Protein AF-A0A3B8MTZ5-F1 (afdb_monomer_lite)

Secondary structure (DSSP, 8-state):
-PPPPB--EEEEEEEEESHHHHTT-----TT--EEEEEEE-EETTEE-BB-SSTTTT-BHHHHHHHTHHHHH-TT---SS-S--EEEE--SSPPPP-----HHHHHHHTTTPPP-------S---TT-----S--

Sequence (135 aa):
MKPLKFKPIFMERIWGGTALRDKFGFDIHEGKKIGELWTISDNRTAVSVIEGGEFDGQKLSDITYKFSEDIYGKGVNYQRFPLLIKIIDAQDKLSVQVHPDDEYAFKYENGDSGKTEMWYIIDAKPGAKLVCGLK

Foldseek 3Di:
DDDWFWDKDFDADPQAQCCCCVPVVDPDDPPTGTFKIWRADQDPVDFTATPDDPRHRHTPQVCCVVVVCVVVNPPDDDNTDPDIDIDGGRNDDDDDDDWDAQVCCCVPVVHDHTDDDDDDDPDDDPPDDDDDDDD

Radius of gyration: 17.11 Å; chains: 1; bounding box: 43×38×47 Å

pLDDT: mean 94.93, std 3.7, range [79.75, 98.44]

Structure (mmCIF, N/CA/C/O backbone):
data_AF-A0A3B8MTZ5-F1
#
_entry.id   AF-A0A3B8MTZ5-F1
#
loop_
_atom_site.group_PDB
_atom_site.id
_atom_site.type_symbol
_atom_site.label_atom_id
_atom_site.label_alt_id
_atom_site.label_comp_id
_atom_site.label_asym_id
_atom_site.label_entity_id
_atom_site.label_seq_id
_atom_site.pdbx_PDB_ins_code
_atom_site.Cartn_x
_atom_site.Cartn_y
_atom_site.Cartn_z
_atom_site.occupancy
_atom_site.B_iso_or_equiv
_atom_site.auth_seq_id
_atom_site.auth_comp_id
_atom_site.auth_asym_id
_atom_s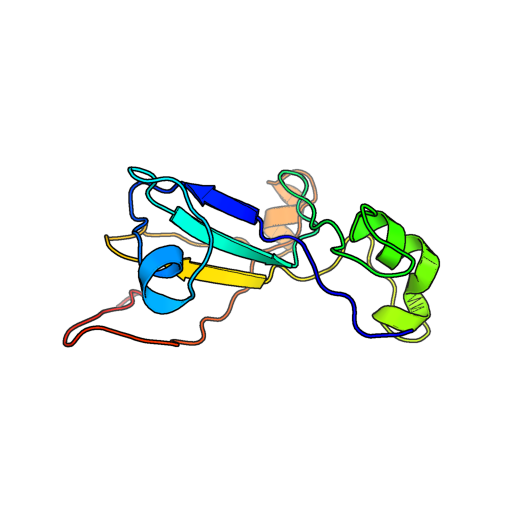ite.auth_atom_id
_atom_site.pdbx_PDB_model_num
ATOM 1 N N . MET A 1 1 ? 9.963 -15.558 -16.566 1.00 81.12 1 MET A N 1
ATOM 2 C CA . MET A 1 1 ? 10.302 -15.204 -15.167 1.00 81.12 1 MET A CA 1
ATOM 3 C C . MET A 1 1 ? 9.505 -16.085 -14.196 1.00 81.12 1 MET A C 1
ATOM 5 O O . MET A 1 1 ? 8.409 -16.497 -14.557 1.00 81.12 1 MET A O 1
ATOM 9 N N . LYS A 1 2 ? 10.041 -16.429 -13.013 1.00 88.38 2 LYS A N 1
ATOM 10 C CA . LYS A 1 2 ? 9.281 -17.114 -11.938 1.00 88.38 2 LYS A CA 1
ATOM 11 C C . LYS A 1 2 ? 8.495 -16.086 -11.098 1.00 88.38 2 LYS A C 1
ATOM 13 O O . LYS A 1 2 ? 8.873 -14.917 -11.127 1.00 88.38 2 LYS A O 1
ATOM 18 N N . PRO A 1 3 ? 7.455 -16.484 -10.338 1.00 93.31 3 PRO A N 1
ATOM 19 C CA . PRO A 1 3 ? 6.779 -15.574 -9.414 1.00 93.31 3 PRO A CA 1
ATOM 20 C C . PRO A 1 3 ? 7.758 -14.930 -8.425 1.00 93.31 3 PRO A C 1
ATOM 22 O O . PRO A 1 3 ? 8.604 -15.619 -7.854 1.00 93.31 3 PRO A O 1
ATOM 25 N N . LEU A 1 4 ? 7.627 -13.618 -8.229 1.00 95.31 4 LEU A N 1
ATOM 26 C CA . LEU A 1 4 ? 8.431 -12.843 -7.286 1.00 95.31 4 LEU A CA 1
ATOM 27 C C . LEU A 1 4 ? 7.644 -12.638 -5.992 1.00 95.31 4 LEU A C 1
ATOM 29 O O . LEU A 1 4 ? 6.486 -12.222 -6.022 1.00 95.31 4 LEU A O 1
ATOM 33 N N . LYS A 1 5 ? 8.283 -12.920 -4.858 1.00 96.69 5 LYS A N 1
ATOM 34 C CA . LYS A 1 5 ? 7.760 -12.611 -3.526 1.00 96.69 5 LYS A CA 1
ATOM 35 C C . LYS A 1 5 ? 8.478 -11.373 -2.997 1.00 96.69 5 LYS A C 1
ATOM 37 O O . LYS A 1 5 ? 9.646 -11.169 -3.313 1.00 96.69 5 LYS A O 1
ATOM 42 N N . PHE A 1 6 ? 7.799 -10.561 -2.196 1.00 97.56 6 PHE A N 1
ATOM 43 C CA . PHE A 1 6 ? 8.359 -9.332 -1.637 1.00 97.56 6 PHE A CA 1
ATOM 44 C C . PHE A 1 6 ? 8.323 -9.360 -0.114 1.00 97.56 6 PHE A C 1
ATOM 46 O O . PHE A 1 6 ? 7.394 -9.909 0.485 1.00 97.56 6 PHE A O 1
ATOM 53 N N . LYS A 1 7 ? 9.329 -8.734 0.499 1.00 97.19 7 LYS A N 1
ATOM 54 C CA . LYS A 1 7 ? 9.374 -8.504 1.943 1.00 97.19 7 LYS A CA 1
ATOM 55 C C . LYS A 1 7 ? 8.232 -7.556 2.335 1.00 97.19 7 LYS A C 1
ATOM 57 O O . LYS A 1 7 ? 8.022 -6.556 1.641 1.00 97.19 7 LYS A O 1
ATOM 62 N N . PRO A 1 8 ? 7.500 -7.835 3.427 1.00 95.25 8 PRO A N 1
ATOM 63 C CA . PRO A 1 8 ? 6.422 -6.968 3.881 1.00 95.25 8 PRO A CA 1
ATOM 64 C C . PRO A 1 8 ? 6.970 -5.621 4.364 1.00 95.25 8 PRO A C 1
ATOM 66 O O . PRO A 1 8 ? 7.974 -5.568 5.073 1.00 95.25 8 PRO A O 1
ATOM 69 N N . ILE A 1 9 ? 6.286 -4.528 4.019 1.00 97.25 9 ILE A N 1
ATOM 70 C CA . ILE A 1 9 ? 6.588 -3.190 4.539 1.00 97.25 9 ILE A CA 1
ATOM 71 C C . ILE A 1 9 ? 5.456 -2.780 5.482 1.00 97.25 9 ILE A C 1
ATOM 73 O O . ILE A 1 9 ? 4.347 -2.472 5.042 1.00 97.25 9 ILE A O 1
ATOM 77 N N . PHE A 1 10 ? 5.729 -2.781 6.785 1.00 96.94 10 PHE A N 1
ATOM 78 C CA . PHE A 1 10 ? 4.756 -2.405 7.811 1.00 96.94 10 PHE A CA 1
ATOM 79 C C . PHE A 1 10 ? 4.818 -0.909 8.115 1.00 96.94 10 PHE A C 1
ATOM 81 O O . PHE A 1 10 ? 5.883 -0.372 8.417 1.00 96.94 10 PHE A O 1
ATOM 88 N N . MET A 1 11 ? 3.662 -0.248 8.092 1.00 96.56 11 MET A N 1
ATOM 89 C CA . MET A 1 11 ? 3.529 1.179 8.368 1.00 96.56 11 MET A CA 1
ATOM 90 C C . MET A 1 11 ? 2.674 1.400 9.615 1.00 96.56 11 MET A C 1
ATOM 92 O O . MET A 1 11 ? 1.479 1.078 9.650 1.00 96.56 11 MET A O 1
ATOM 96 N N . GLU A 1 12 ? 3.285 1.997 10.636 1.00 96.56 12 GLU A N 1
ATOM 97 C CA . GLU A 1 12 ? 2.581 2.404 11.850 1.00 96.56 12 GLU A CA 1
ATOM 98 C C . GLU A 1 12 ? 1.601 3.547 11.564 1.00 96.56 12 GLU A C 1
ATOM 100 O O . GLU A 1 12 ? 1.884 4.475 10.792 1.00 96.56 12 GLU A O 1
ATOM 105 N N . ARG A 1 13 ? 0.418 3.463 12.178 1.00 96.38 13 ARG A N 1
ATOM 106 C CA . ARG A 1 13 ? -0.654 4.458 12.062 1.00 96.38 13 ARG A CA 1
ATOM 107 C C . ARG A 1 13 ? -1.385 4.584 13.387 1.00 96.38 13 ARG A C 1
ATOM 109 O O . ARG A 1 13 ? -1.618 3.589 14.064 1.00 96.38 13 ARG A O 1
ATOM 116 N N . ILE A 1 14 ? -1.824 5.799 13.712 1.00 96.12 14 ILE A N 1
ATOM 117 C CA . ILE A 1 14 ? -2.591 6.069 14.940 1.00 96.12 14 ILE A CA 1
ATOM 118 C C . ILE A 1 14 ? -3.889 5.248 15.018 1.00 96.12 14 ILE A C 1
ATOM 120 O O . ILE A 1 14 ? -4.282 4.824 16.101 1.00 96.12 14 ILE A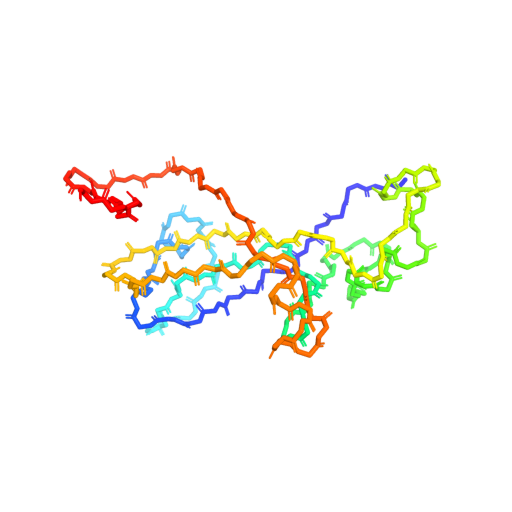 O 1
ATOM 124 N N . TRP A 1 15 ? -4.506 4.985 13.861 1.00 96.81 15 TRP A N 1
ATOM 125 C CA . TRP A 1 15 ? -5.730 4.197 13.692 1.00 96.81 15 TRP A CA 1
ATOM 126 C C . TRP A 1 15 ? -5.470 2.701 13.450 1.00 96.81 15 TRP A C 1
ATOM 128 O O . TRP A 1 15 ? -6.414 1.934 13.260 1.00 96.81 15 TRP A O 1
ATOM 138 N N . GLY A 1 16 ? -4.197 2.295 13.414 1.00 96.81 16 GLY A N 1
ATOM 139 C CA . GLY A 1 16 ? -3.782 0.922 13.166 1.00 96.81 16 GLY A CA 1
ATOM 140 C C . GLY A 1 16 ? -4.039 -0.009 14.346 1.00 96.81 16 GLY A C 1
ATOM 141 O O . GLY A 1 16 ? -4.365 0.419 15.459 1.00 96.81 16 GLY A O 1
ATOM 142 N N . GLY A 1 17 ? -3.845 -1.300 14.102 1.00 95.69 17 GLY A N 1
ATOM 143 C CA . GLY A 1 17 ? -4.133 -2.354 15.061 1.00 95.69 17 GLY A CA 1
ATOM 144 C C . GLY A 1 17 ? -3.107 -3.474 15.058 1.00 95.69 17 GLY A C 1
ATOM 145 O O . GLY A 1 17 ? -1.933 -3.285 14.733 1.00 95.69 17 GLY A O 1
ATOM 146 N N . THR A 1 18 ? -3.581 -4.644 15.478 1.00 96.12 18 THR A N 1
ATOM 147 C CA . THR A 1 18 ? -2.805 -5.880 15.586 1.00 96.12 18 THR A CA 1
ATOM 148 C C . THR A 1 18 ? -3.343 -6.985 14.680 1.00 96.12 18 THR A C 1
ATOM 150 O O . THR A 1 18 ? -2.821 -8.095 14.721 1.00 96.12 18 THR A O 1
ATOM 153 N N . ALA A 1 19 ? -4.345 -6.730 13.828 1.00 95.38 19 ALA A N 1
ATOM 154 C CA . ALA A 1 19 ? -4.986 -7.787 13.043 1.00 95.38 19 ALA A CA 1
ATOM 155 C C . ALA A 1 19 ? -4.015 -8.450 12.054 1.00 95.38 19 ALA A C 1
ATOM 157 O O . ALA A 1 19 ? -4.113 -9.651 11.811 1.00 95.38 19 ALA A O 1
ATOM 158 N N . LEU A 1 20 ? -3.042 -7.700 11.526 1.00 95.75 20 LEU A N 1
ATOM 159 C CA . LEU A 1 20 ? -1.970 -8.249 10.686 1.00 95.75 20 LEU A CA 1
ATOM 160 C C . LEU A 1 20 ? -1.125 -9.296 11.436 1.00 95.75 20 LEU A C 1
ATOM 162 O O . LEU A 1 20 ? -0.769 -10.323 10.867 1.00 95.75 20 LEU A O 1
ATOM 166 N N . ARG A 1 21 ? -0.863 -9.085 12.728 1.00 95.38 21 ARG A N 1
ATOM 167 C CA . ARG A 1 21 ? -0.199 -10.075 13.583 1.00 95.38 21 ARG A CA 1
ATOM 168 C C . ARG A 1 21 ? -1.156 -11.218 13.926 1.00 95.38 21 ARG A C 1
ATOM 170 O O . ARG A 1 21 ? -0.865 -12.374 13.650 1.00 95.38 21 ARG A O 1
ATOM 177 N N . ASP A 1 22 ? -2.320 -10.886 14.479 1.00 94.38 22 ASP A N 1
ATOM 178 C CA . ASP A 1 22 ? -3.216 -11.849 15.129 1.00 94.38 22 ASP A CA 1
ATOM 179 C C . ASP A 1 22 ? -3.959 -12.761 14.137 1.00 94.38 22 ASP A C 1
ATOM 181 O O . ASP A 1 22 ? -4.249 -13.910 14.460 1.00 94.38 22 ASP A O 1
ATOM 185 N N . LYS A 1 23 ? -4.287 -12.264 12.935 1.00 92.88 23 LYS A N 1
ATOM 186 C CA . LYS A 1 23 ? -5.051 -13.013 11.916 1.00 92.88 23 LYS A CA 1
ATOM 187 C C . LYS A 1 23 ? -4.196 -13.525 10.764 1.00 92.88 23 LYS A C 1
ATOM 189 O O . LYS A 1 23 ? -4.495 -14.582 10.221 1.00 92.88 23 LYS A O 1
ATOM 194 N N . PHE A 1 24 ? -3.170 -12.772 10.370 1.00 92.88 24 PHE A N 1
ATOM 195 C CA . PHE A 1 24 ? -2.306 -13.131 9.239 1.00 92.88 24 PHE A CA 1
ATOM 196 C C . PHE A 1 24 ? -0.957 -13.719 9.674 1.00 92.88 24 PHE A C 1
ATOM 198 O O . PHE A 1 24 ? -0.207 -14.189 8.823 1.00 92.88 24 PHE A O 1
ATOM 205 N N . GLY A 1 25 ? -0.654 -13.735 10.978 1.00 94.00 25 GLY A N 1
ATOM 206 C CA . GLY A 1 25 ? 0.542 -14.381 11.520 1.00 94.00 25 GLY A CA 1
ATOM 207 C C . GLY A 1 25 ? 1.848 -13.660 11.191 1.00 94.00 25 GLY A C 1
ATOM 208 O O . GLY A 1 25 ? 2.907 -14.282 11.235 1.00 94.00 25 GLY A O 1
ATOM 209 N N . PHE A 1 26 ? 1.796 -12.374 10.829 1.00 94.56 26 PHE A N 1
ATOM 210 C CA . PHE A 1 26 ? 3.011 -11.600 10.586 1.00 94.56 26 PHE A CA 1
ATOM 211 C C . PHE A 1 26 ? 3.786 -11.366 11.885 1.00 94.56 26 PHE A C 1
ATOM 213 O O . PHE A 1 26 ? 3.201 -11.013 12.911 1.00 94.56 26 PHE A O 1
ATOM 220 N N . ASP A 1 27 ? 5.111 -11.498 11.810 1.00 92.50 27 ASP A N 1
ATOM 221 C CA . ASP A 1 27 ? 6.012 -11.171 12.912 1.00 92.50 27 ASP A CA 1
ATOM 222 C C . ASP A 1 27 ? 6.117 -9.646 13.069 1.00 92.50 27 ASP A C 1
ATOM 224 O O . ASP A 1 27 ? 6.816 -8.954 12.325 1.00 92.50 27 ASP A O 1
ATOM 228 N N . ILE A 1 28 ? 5.329 -9.112 14.000 1.00 92.06 28 ILE A N 1
ATOM 229 C CA . ILE A 1 28 ? 5.244 -7.690 14.327 1.00 92.06 28 ILE A CA 1
ATOM 230 C C . ILE A 1 28 ? 5.425 -7.571 15.839 1.00 92.06 28 ILE A C 1
ATOM 232 O O . ILE A 1 28 ? 4.630 -8.120 16.606 1.00 92.06 28 ILE A O 1
ATOM 236 N N . HIS A 1 29 ? 6.451 -6.826 16.263 1.00 85.25 29 HIS A N 1
ATOM 237 C CA . HIS A 1 29 ? 6.766 -6.623 17.679 1.00 85.25 29 HIS A CA 1
ATOM 238 C C . HIS A 1 29 ? 5.565 -6.116 18.492 1.00 85.25 29 HIS A C 1
ATOM 240 O O . HIS A 1 29 ? 4.787 -5.273 18.031 1.00 85.25 29 HIS A O 1
ATOM 246 N N . GLU A 1 30 ? 5.450 -6.598 19.732 1.00 79.75 30 GLU A N 1
ATOM 247 C CA . GLU A 1 30 ? 4.402 -6.171 20.657 1.00 79.75 30 GLU A CA 1
ATOM 248 C C . GLU A 1 30 ? 4.412 -4.652 20.889 1.00 79.75 30 GLU A C 1
A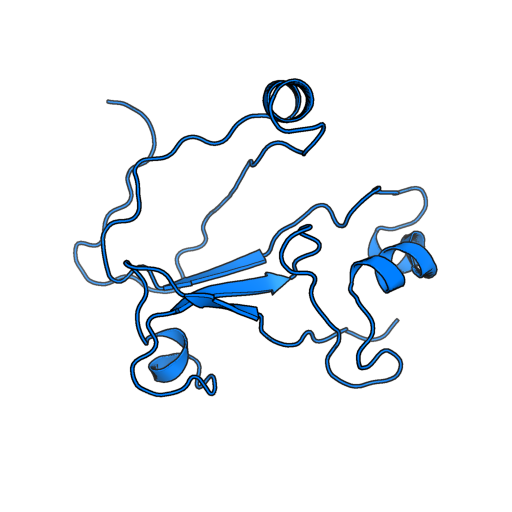TOM 250 O O . GLU A 1 30 ? 5.454 -3.997 20.882 1.00 79.75 30 GLU A O 1
ATOM 255 N N . GLY A 1 31 ? 3.220 -4.082 21.073 1.00 80.94 31 GLY A N 1
ATOM 256 C CA . GLY A 1 31 ? 3.024 -2.646 21.284 1.00 80.94 31 GLY A CA 1
ATOM 257 C C . GLY A 1 31 ? 2.934 -1.803 20.007 1.00 80.94 31 GLY A C 1
ATOM 258 O O . GLY A 1 31 ? 2.467 -0.666 20.080 1.00 80.94 31 GLY A O 1
ATOM 259 N N . LYS A 1 32 ? 3.297 -2.337 18.832 1.00 89.44 32 LYS A N 1
ATOM 260 C CA . LYS A 1 32 ? 3.153 -1.618 17.557 1.00 89.44 32 LYS A CA 1
ATOM 261 C C . LYS A 1 32 ? 1.725 -1.679 17.020 1.00 89.44 32 LYS A C 1
ATOM 263 O O . LYS A 1 32 ? 1.112 -2.743 16.973 1.00 89.44 32 LYS A O 1
ATOM 268 N N . LYS A 1 33 ? 1.224 -0.531 16.557 1.00 93.56 33 LYS A N 1
ATOM 269 C CA . LYS A 1 33 ? -0.055 -0.413 15.842 1.00 93.56 33 LYS A CA 1
ATOM 270 C C . LYS A 1 33 ? 0.207 -0.240 14.355 1.00 93.56 33 LYS A C 1
ATOM 272 O O . LYS A 1 33 ? 0.539 0.857 13.902 1.00 93.56 33 LYS A O 1
ATOM 277 N N . ILE A 1 34 ? 0.058 -1.318 13.594 1.00 97.56 34 ILE A N 1
ATOM 278 C CA . ILE A 1 34 ? 0.244 -1.282 12.143 1.00 97.56 34 ILE A CA 1
ATOM 279 C C . ILE A 1 34 ? -1.105 -1.001 11.495 1.00 97.56 34 ILE A C 1
ATOM 281 O O . ILE A 1 34 ? -2.061 -1.739 11.708 1.00 97.56 34 ILE A O 1
ATOM 285 N N . GLY A 1 35 ? -1.189 0.083 10.726 1.00 97.56 35 GLY A N 1
ATOM 286 C CA . GLY A 1 35 ? -2.398 0.403 9.963 1.00 97.56 35 GLY A CA 1
ATOM 287 C C . GLY A 1 35 ? -2.314 -0.044 8.513 1.00 97.56 35 GLY A C 1
ATOM 288 O O . GLY A 1 35 ? -3.329 -0.387 7.917 1.00 97.56 35 GLY A O 1
ATOM 289 N N . GLU A 1 36 ? -1.114 -0.069 7.934 1.00 98.06 36 GLU A N 1
ATOM 290 C CA . GLU A 1 36 ? -0.926 -0.476 6.543 1.00 98.06 36 GLU A CA 1
ATOM 291 C C . GLU A 1 36 ? 0.214 -1.488 6.440 1.00 98.06 36 GLU A C 1
ATOM 293 O O . GLU A 1 36 ? 1.300 -1.280 6.979 1.00 98.06 36 GLU A O 1
ATOM 298 N N . LEU A 1 37 ? -0.019 -2.555 5.688 1.00 97.81 37 LEU A N 1
ATOM 299 C CA . LEU A 1 37 ? 1.017 -3.415 5.138 1.00 97.81 37 LEU A CA 1
ATOM 300 C C . LEU A 1 37 ? 1.094 -3.134 3.640 1.00 97.81 37 LEU A C 1
ATOM 302 O O . LEU A 1 37 ? 0.150 -3.428 2.907 1.00 97.81 37 LEU A O 1
ATOM 306 N N . TRP A 1 38 ? 2.199 -2.560 3.175 1.00 98.06 38 TRP A N 1
ATOM 307 C CA . TRP A 1 38 ? 2.440 -2.376 1.747 1.00 98.06 38 TRP A CA 1
ATOM 308 C C . TRP A 1 38 ? 3.047 -3.666 1.207 1.00 98.06 38 TRP A C 1
ATOM 310 O O . TRP A 1 38 ? 4.157 -4.054 1.568 1.00 98.06 38 TRP A O 1
ATOM 320 N N . THR A 1 39 ? 2.266 -4.354 0.380 1.00 96.19 39 THR A N 1
ATOM 321 C CA . THR A 1 39 ? 2.628 -5.655 -0.198 1.00 96.19 39 THR A CA 1
ATOM 322 C C . THR A 1 39 ? 3.395 -5.492 -1.505 1.00 96.19 39 THR A C 1
ATOM 324 O O . THR A 1 39 ? 4.330 -6.245 -1.752 1.00 96.19 39 THR A O 1
ATOM 327 N N . ILE A 1 40 ? 3.050 -4.470 -2.297 1.00 97.38 40 ILE A N 1
ATOM 328 C CA . ILE A 1 40 ? 3.751 -4.061 -3.518 1.00 97.38 40 ILE A CA 1
ATOM 329 C C . ILE A 1 40 ? 3.811 -2.538 -3.531 1.00 97.38 40 ILE A C 1
ATOM 331 O O . ILE A 1 40 ? 2.772 -1.883 -3.452 1.00 97.38 40 ILE A O 1
ATOM 335 N N . SER A 1 41 ? 5.012 -1.979 -3.626 1.00 97.50 41 SER A N 1
ATOM 336 C CA . SER A 1 41 ? 5.244 -0.542 -3.664 1.00 97.50 41 SER A CA 1
ATOM 337 C C . SER A 1 41 ? 6.495 -0.214 -4.467 1.00 97.50 41 SER A C 1
ATOM 339 O O . SER A 1 41 ? 7.551 -0.799 -4.251 1.00 97.50 41 SER A O 1
ATOM 341 N N . ASP A 1 42 ? 6.392 0.782 -5.335 1.00 96.19 42 ASP A N 1
ATOM 342 C CA . ASP A 1 42 ? 7.539 1.505 -5.896 1.00 96.19 42 ASP A CA 1
ATOM 343 C C . ASP A 1 42 ? 7.470 2.994 -5.519 1.00 96.19 42 ASP A C 1
ATOM 345 O O . ASP A 1 42 ? 7.880 3.897 -6.243 1.00 96.19 42 ASP A O 1
ATOM 349 N N . ASN A 1 43 ? 6.853 3.284 -4.370 1.00 92.62 43 ASN A N 1
ATOM 350 C CA . ASN A 1 43 ? 6.725 4.640 -3.865 1.00 92.62 43 ASN A CA 1
ATOM 351 C C . ASN A 1 43 ? 8.081 5.166 -3.366 1.00 92.62 43 ASN A C 1
ATOM 353 O O . ASN A 1 43 ? 8.838 4.448 -2.715 1.00 92.62 43 ASN A O 1
ATOM 357 N N . ARG A 1 44 ? 8.339 6.464 -3.582 1.00 87.88 44 ARG A N 1
ATOM 358 C CA . ARG A 1 44 ? 9.592 7.150 -3.208 1.00 87.88 44 ARG A CA 1
ATOM 359 C C . ARG A 1 44 ? 9.984 6.965 -1.736 1.00 87.88 44 ARG A C 1
ATOM 361 O O . ARG A 1 44 ? 11.166 7.000 -1.415 1.00 87.88 44 ARG A O 1
ATOM 368 N N . THR A 1 45 ? 9.004 6.800 -0.847 1.00 91.31 45 THR A N 1
ATOM 369 C CA . THR A 1 45 ? 9.237 6.658 0.599 1.00 91.31 45 THR A CA 1
ATOM 370 C C . THR A 1 45 ? 9.523 5.225 1.036 1.00 91.31 45 THR A C 1
ATOM 372 O O . THR A 1 45 ? 10.187 5.024 2.051 1.00 91.31 45 THR A O 1
ATOM 375 N N . ALA A 1 46 ? 9.045 4.230 0.286 1.00 95.31 46 ALA A N 1
ATOM 376 C CA . ALA A 1 46 ? 9.241 2.823 0.602 1.00 95.31 46 ALA A CA 1
ATOM 377 C C . ALA A 1 46 ? 9.054 1.964 -0.655 1.00 95.31 46 ALA A C 1
ATOM 379 O O . ALA A 1 46 ? 7.933 1.793 -1.139 1.00 95.31 46 ALA A O 1
ATOM 380 N N . VAL A 1 47 ? 10.153 1.407 -1.161 1.00 97.56 47 VAL A N 1
ATOM 381 C CA . VAL A 1 47 ? 10.167 0.517 -2.329 1.00 97.56 47 VAL A CA 1
ATOM 382 C C . VAL A 1 47 ? 10.225 -0.935 -1.859 1.00 97.56 47 VAL A C 1
ATOM 384 O O . VAL A 1 47 ? 11.030 -1.279 -0.993 1.00 97.56 47 VAL A O 1
ATOM 387 N N . SER A 1 48 ? 9.384 -1.790 -2.438 1.00 98.31 48 SER A N 1
ATOM 388 C CA . SER A 1 48 ? 9.356 -3.228 -2.185 1.00 98.31 48 SER A CA 1
ATOM 389 C C . SER A 1 48 ? 10.672 -3.881 -2.586 1.00 98.31 48 SER A C 1
ATOM 391 O O . SER A 1 48 ? 11.227 -3.617 -3.654 1.00 98.31 48 SER A O 1
ATOM 393 N N . VAL A 1 49 ? 11.142 -4.775 -1.722 1.00 98.44 49 VAL A N 1
ATOM 394 C CA . VAL A 1 49 ? 12.362 -5.560 -1.911 1.00 98.44 49 VAL A CA 1
ATOM 395 C C . VAL A 1 49 ? 11.973 -7.019 -2.079 1.00 98.44 49 VAL A C 1
ATOM 397 O O . VAL A 1 49 ? 11.142 -7.525 -1.324 1.00 98.44 49 VAL A O 1
ATOM 400 N N . ILE A 1 50 ? 12.557 -7.688 -3.066 1.00 98.06 50 ILE A N 1
ATOM 401 C CA . ILE A 1 50 ? 12.295 -9.101 -3.338 1.00 98.06 50 ILE A CA 1
ATOM 402 C C . ILE A 1 50 ? 12.812 -9.964 -2.183 1.00 98.06 50 ILE A C 1
ATOM 404 O O . ILE A 1 50 ? 13.863 -9.692 -1.598 1.00 98.06 50 ILE A O 1
ATOM 408 N N . GLU A 1 51 ? 12.037 -10.993 -1.849 1.00 97.44 51 GLU A N 1
ATOM 409 C CA . GLU A 1 51 ? 12.341 -12.001 -0.842 1.00 97.44 51 GLU A CA 1
ATOM 410 C C . GLU A 1 51 ? 12.614 -13.354 -1.512 1.00 97.44 51 GLU A C 1
ATOM 412 O O . GLU A 1 51 ? 11.700 -14.036 -1.982 1.00 97.44 51 GLU A O 1
ATOM 417 N N . GLY A 1 52 ? 13.883 -13.753 -1.510 1.00 96.81 52 GLY A N 1
ATOM 418 C CA . GLY A 1 52 ? 14.366 -15.037 -1.999 1.00 96.81 52 GLY A CA 1
ATOM 419 C C . GLY A 1 52 ? 14.531 -15.131 -3.519 1.00 96.81 52 GLY A C 1
ATOM 420 O O . GLY A 1 52 ? 14.223 -14.221 -4.289 1.00 96.81 52 GLY A O 1
ATOM 421 N N . GLY A 1 53 ? 15.030 -16.288 -3.957 1.00 95.50 53 GLY A N 1
ATOM 422 C CA . GLY A 1 53 ? 15.273 -16.579 -5.369 1.00 95.50 53 GLY A CA 1
ATOM 423 C C . GLY A 1 53 ? 16.478 -15.837 -5.957 1.00 95.50 53 GLY A C 1
ATOM 424 O O . GLY A 1 53 ? 17.360 -15.377 -5.242 1.00 95.50 53 GLY A O 1
ATOM 425 N N . GLU A 1 54 ? 16.522 -15.755 -7.288 1.00 95.44 54 GLU A N 1
ATOM 426 C CA . GLU A 1 54 ? 17.640 -15.168 -8.050 1.00 95.44 54 GLU A CA 1
ATOM 427 C C . GLU A 1 54 ? 17.802 -13.657 -7.822 1.00 95.44 54 GLU A C 1
ATOM 429 O O . GLU A 1 54 ? 18.908 -13.127 -7.894 1.00 95.44 54 GLU A O 1
ATOM 434 N N . PHE A 1 55 ? 16.699 -12.966 -7.529 1.00 96.62 55 PHE A N 1
ATOM 435 C CA . PHE A 1 55 ? 16.664 -11.514 -7.365 1.00 96.62 55 PHE A CA 1
ATOM 436 C C . PHE A 1 55 ? 16.539 -11.081 -5.899 1.00 96.62 55 PHE A C 1
ATOM 438 O O . PHE A 1 55 ? 16.138 -9.947 -5.639 1.00 96.62 55 PHE A O 1
ATOM 445 N N . ASP A 1 56 ? 16.857 -11.962 -4.943 1.00 97.88 56 ASP A N 1
ATOM 446 C CA . ASP A 1 56 ? 16.752 -11.654 -3.513 1.00 97.88 56 ASP A CA 1
ATOM 447 C C . ASP A 1 56 ? 17.479 -10.348 -3.159 1.00 97.88 56 ASP A C 1
ATOM 449 O O . ASP A 1 56 ? 18.595 -10.083 -3.610 1.00 97.88 56 ASP A O 1
ATOM 453 N N . GLY A 1 57 ? 16.817 -9.502 -2.369 1.00 98.12 57 GLY A N 1
ATOM 454 C CA . GLY A 1 57 ? 17.356 -8.210 -1.948 1.00 98.12 57 GLY A CA 1
ATOM 455 C C . GLY A 1 57 ? 17.301 -7.092 -2.998 1.00 98.12 57 GLY A C 1
ATOM 456 O O . GLY A 1 57 ? 17.567 -5.943 -2.644 1.00 98.12 57 GLY A O 1
ATOM 457 N N . GLN A 1 58 ? 16.920 -7.370 -4.249 1.00 98.00 58 GLN A N 1
ATOM 458 C CA . GLN A 1 58 ? 16.759 -6.332 -5.275 1.00 98.00 58 GLN A CA 1
ATOM 459 C C . GLN A 1 58 ? 15.436 -5.576 -5.113 1.00 98.00 58 GLN A C 1
ATOM 461 O O . GLN A 1 58 ? 14.444 -6.113 -4.609 1.00 98.00 58 GLN A O 1
ATOM 466 N N . LYS A 1 59 ? 15.416 -4.310 -5.544 1.00 98.00 59 LYS A N 1
ATOM 467 C CA . LYS A 1 59 ? 14.223 -3.458 -5.489 1.00 98.00 59 LYS A CA 1
ATOM 468 C C . LYS A 1 59 ? 13.296 -3.723 -6.672 1.00 98.00 59 LYS A C 1
ATOM 470 O O . LYS A 1 59 ? 13.749 -4.013 -7.779 1.00 98.00 59 LYS A O 1
ATOM 475 N N . LEU A 1 60 ? 11.994 -3.530 -6.453 1.00 97.44 60 LEU A N 1
ATOM 476 C CA . LEU A 1 60 ? 10.984 -3.584 -7.513 1.00 97.44 60 LEU A CA 1
ATOM 477 C C . LEU A 1 60 ? 11.298 -2.611 -8.663 1.00 97.44 60 LEU A C 1
ATOM 479 O O . LEU A 1 60 ? 11.153 -2.993 -9.823 1.00 97.44 60 LEU A O 1
ATOM 483 N N . SER A 1 61 ? 11.784 -1.403 -8.357 1.00 96.19 61 SER A N 1
ATOM 484 C CA . SER A 1 61 ? 12.214 -0.406 -9.351 1.00 96.19 61 SER A CA 1
ATOM 485 C C . SER A 1 61 ? 13.255 -0.959 -10.327 1.00 96.19 61 SER A C 1
ATOM 487 O O . SER A 1 61 ? 13.154 -0.785 -11.538 1.00 96.19 61 SER A O 1
ATOM 489 N N . ASP A 1 62 ? 14.251 -1.671 -9.803 1.00 95.94 62 ASP A N 1
ATOM 490 C CA . ASP A 1 62 ? 15.407 -2.117 -10.584 1.00 95.94 62 ASP A CA 1
ATOM 491 C C . ASP A 1 62 ? 15.005 -3.271 -11.507 1.00 95.94 62 ASP A C 1
ATOM 493 O O . ASP A 1 62 ? 15.403 -3.342 -12.671 1.00 95.94 62 ASP A O 1
ATOM 497 N N . ILE A 1 63 ? 14.156 -4.158 -10.988 1.00 95.69 63 ILE A N 1
ATOM 498 C CA . ILE A 1 63 ? 13.647 -5.321 -11.710 1.00 95.69 63 ILE A CA 1
ATOM 499 C C . ILE A 1 63 ? 12.652 -4.913 -12.789 1.00 95.69 63 ILE A C 1
ATOM 501 O O . ILE A 1 63 ? 12.740 -5.404 -13.911 1.00 95.69 63 ILE A O 1
ATOM 505 N N . THR A 1 64 ? 11.754 -3.978 -12.491 1.00 94.69 64 THR A N 1
ATOM 506 C CA . THR A 1 64 ? 10.807 -3.456 -13.485 1.00 94.69 64 THR A CA 1
ATOM 507 C C . THR A 1 64 ? 11.495 -2.648 -14.577 1.00 94.69 64 THR A C 1
ATOM 509 O O . THR A 1 64 ? 11.079 -2.720 -15.727 1.00 94.69 64 THR A O 1
ATOM 512 N N . TYR A 1 65 ? 12.591 -1.955 -14.264 1.00 93.50 65 TYR A N 1
ATOM 513 C CA . TYR A 1 65 ? 13.423 -1.308 -15.274 1.00 93.50 65 TYR A CA 1
ATOM 514 C C . TYR A 1 65 ? 14.145 -2.329 -16.168 1.00 93.50 65 TYR A C 1
ATOM 516 O O . TYR A 1 65 ? 14.077 -2.247 -17.394 1.00 93.50 65 TYR A O 1
ATOM 524 N N . LYS A 1 66 ? 14.820 -3.321 -15.571 1.00 93.94 66 LYS A N 1
ATOM 525 C CA . LYS A 1 66 ? 15.633 -4.306 -16.306 1.00 93.94 66 LYS A CA 1
ATOM 526 C C . LYS A 1 66 ? 14.799 -5.303 -17.116 1.00 93.94 66 LYS A C 1
ATOM 528 O O . LYS A 1 66 ? 15.243 -5.741 -18.174 1.00 93.94 66 LYS A O 1
ATOM 533 N N . PHE A 1 67 ? 13.618 -5.663 -16.623 1.00 93.81 67 PHE A N 1
ATOM 534 C CA . PHE A 1 67 ? 12.748 -6.695 -17.194 1.00 93.81 67 PHE A CA 1
ATOM 535 C C . PHE A 1 67 ? 11.355 -6.147 -17.543 1.00 93.81 67 PHE A C 1
ATOM 537 O O . PHE A 1 67 ? 10.347 -6.833 -17.383 1.00 93.81 67 PHE A O 1
ATOM 544 N N . SER A 1 68 ? 11.300 -4.897 -18.011 1.00 92.50 68 SER A N 1
ATOM 545 C CA . SER A 1 68 ? 10.062 -4.155 -18.289 1.00 92.50 68 SER A CA 1
ATOM 546 C C . SER A 1 68 ? 9.070 -4.935 -19.160 1.00 92.50 68 SER A C 1
ATOM 548 O O . SER A 1 68 ? 7.925 -5.122 -18.759 1.00 92.50 68 SER A O 1
ATOM 550 N N . GLU A 1 69 ? 9.508 -5.493 -20.295 1.00 93.44 69 GLU A N 1
ATOM 551 C CA . GLU A 1 69 ? 8.609 -6.238 -21.192 1.00 93.44 69 GLU A CA 1
ATOM 552 C C . GLU A 1 69 ? 8.083 -7.547 -20.584 1.00 93.44 69 GLU A C 1
ATOM 554 O O . GLU A 1 69 ? 6.941 -7.919 -20.846 1.00 93.44 69 GLU A O 1
ATOM 559 N N . ASP A 1 70 ? 8.878 -8.231 -19.754 1.00 92.50 70 ASP A N 1
ATOM 560 C CA . ASP A 1 70 ? 8.458 -9.471 -19.086 1.00 92.50 70 ASP A CA 1
ATOM 561 C C . ASP A 1 70 ? 7.405 -9.211 -17.999 1.00 92.50 70 ASP A C 1
ATOM 563 O O . ASP A 1 70 ? 6.615 -10.100 -17.675 1.00 92.50 70 ASP A O 1
ATOM 567 N N . ILE A 1 71 ? 7.416 -8.012 -17.408 1.00 93.06 71 ILE A N 1
ATOM 568 C CA . ILE A 1 71 ? 6.552 -7.640 -16.282 1.00 93.06 71 ILE A CA 1
ATOM 569 C C . ILE A 1 71 ? 5.306 -6.893 -16.761 1.00 93.06 71 ILE A C 1
ATOM 571 O O . ILE A 1 71 ? 4.200 -7.197 -16.319 1.00 93.06 71 ILE A O 1
ATOM 575 N N . TYR A 1 72 ? 5.475 -5.920 -17.654 1.00 93.31 72 TYR A N 1
ATOM 576 C CA . TYR A 1 72 ? 4.395 -5.059 -18.137 1.00 93.31 72 TYR A CA 1
ATOM 577 C C . TYR A 1 72 ? 3.805 -5.512 -19.474 1.00 93.31 72 TYR A C 1
ATOM 579 O O . TYR A 1 72 ? 2.702 -5.099 -19.827 1.00 93.31 72 TYR A O 1
ATOM 587 N N . GLY A 1 73 ? 4.513 -6.368 -20.209 1.00 93.69 73 GLY A N 1
ATOM 588 C CA . GLY A 1 73 ? 4.183 -6.730 -21.580 1.00 93.69 73 GLY A CA 1
ATOM 589 C C . GLY A 1 73 ? 4.920 -5.869 -22.607 1.00 93.69 73 GLY A C 1
ATOM 590 O O . GLY A 1 73 ? 5.377 -4.756 -22.343 1.00 93.69 73 GLY A O 1
ATOM 591 N N . LYS A 1 74 ? 5.043 -6.407 -23.822 1.00 94.75 74 LYS A N 1
ATOM 592 C CA . LYS A 1 74 ? 5.780 -5.774 -24.920 1.00 94.75 74 LYS A CA 1
ATOM 593 C C . LYS A 1 74 ? 5.215 -4.392 -25.261 1.00 94.75 74 LYS A C 1
ATOM 595 O O . LYS A 1 74 ? 4.019 -4.251 -25.505 1.00 94.75 74 LYS A O 1
ATOM 600 N N . GLY A 1 75 ? 6.095 -3.394 -25.347 1.00 89.94 75 GLY A N 1
ATOM 601 C CA . GLY A 1 75 ? 5.732 -2.017 -25.702 1.00 89.94 75 GLY A CA 1
ATOM 602 C C . GLY A 1 75 ? 5.047 -1.218 -24.588 1.00 89.94 75 GLY A C 1
ATOM 603 O O . GLY A 1 75 ? 4.711 -0.057 -24.809 1.00 89.94 75 GLY A O 1
ATOM 604 N N . VAL A 1 76 ? 4.864 -1.802 -23.400 1.00 92.50 76 VAL A N 1
ATOM 605 C CA . VAL A 1 76 ? 4.378 -1.090 -22.216 1.00 92.50 76 VAL A CA 1
ATOM 606 C C . VAL A 1 76 ? 5.581 -0.619 -21.416 1.00 92.50 76 VAL A C 1
ATOM 608 O O . VAL A 1 76 ? 6.478 -1.400 -21.111 1.00 92.50 76 VAL A O 1
ATOM 611 N N . ASN A 1 77 ? 5.614 0.667 -21.080 1.00 84.81 77 ASN A N 1
ATOM 612 C CA . ASN A 1 77 ? 6.690 1.226 -20.281 1.00 84.81 77 ASN A CA 1
ATOM 613 C C . ASN A 1 77 ? 6.136 2.244 -19.289 1.00 84.81 77 ASN A C 1
ATOM 615 O O . ASN A 1 77 ? 5.412 3.164 -19.670 1.00 84.81 77 ASN A O 1
ATOM 619 N N . TYR A 1 78 ? 6.511 2.085 -18.026 1.00 90.25 78 TYR A N 1
ATOM 620 C CA . TYR A 1 78 ? 6.189 3.019 -16.961 1.00 90.25 78 TYR A CA 1
ATOM 621 C C . TYR A 1 78 ? 7.484 3.536 -16.341 1.00 90.25 78 TYR A C 1
ATOM 623 O O . TYR A 1 78 ? 8.410 2.767 -16.098 1.00 90.25 78 TYR A O 1
ATOM 631 N N . GLN A 1 79 ? 7.541 4.836 -16.041 1.00 86.00 79 GLN A N 1
ATOM 632 C CA . GLN A 1 79 ? 8.704 5.421 -15.357 1.00 86.00 79 GLN A CA 1
ATOM 633 C C . GLN A 1 79 ? 8.874 4.903 -13.919 1.00 86.00 79 GLN A C 1
ATOM 635 O O . GLN A 1 79 ? 9.976 4.921 -13.379 1.00 86.00 79 GLN A O 1
ATOM 640 N N . ARG A 1 80 ? 7.776 4.462 -13.303 1.00 91.00 80 ARG A N 1
ATOM 641 C CA . ARG A 1 80 ? 7.682 3.859 -11.971 1.00 91.00 80 ARG A CA 1
ATOM 642 C C . ARG A 1 80 ? 6.610 2.781 -12.028 1.00 91.00 80 ARG A C 1
ATOM 644 O O . ARG A 1 80 ? 5.659 2.938 -12.793 1.00 91.00 80 ARG A O 1
ATOM 651 N N . PHE A 1 81 ? 6.715 1.733 -11.216 1.00 95.31 81 PHE A N 1
ATOM 652 C CA . PHE A 1 81 ? 5.634 0.753 -11.128 1.00 95.31 81 PHE A CA 1
ATOM 653 C C . PHE A 1 81 ? 4.289 1.450 -10.815 1.00 95.31 81 PHE A C 1
ATOM 655 O O . PHE A 1 81 ? 4.213 2.229 -9.860 1.00 95.31 81 PHE A O 1
ATOM 662 N N . PRO A 1 82 ? 3.229 1.209 -11.611 1.00 94.44 82 PRO A N 1
ATOM 663 C CA . PRO A 1 82 ? 2.051 2.081 -11.635 1.00 94.44 82 PRO A CA 1
ATOM 664 C C . PRO A 1 82 ? 1.073 1.862 -10.473 1.00 94.44 82 PRO A C 1
ATOM 666 O O . PRO A 1 82 ? 0.109 2.610 -10.342 1.00 94.44 82 PRO A O 1
ATOM 669 N N . LEU A 1 83 ? 1.275 0.834 -9.642 1.00 96.06 83 LEU A N 1
ATOM 670 C CA . LEU A 1 83 ? 0.332 0.450 -8.590 1.00 96.06 83 LEU A CA 1
ATOM 671 C C . LEU A 1 83 ? 0.984 0.405 -7.207 1.00 96.06 83 LEU A C 1
ATOM 673 O O . LEU A 1 83 ? 2.156 0.077 -7.039 1.00 96.06 83 LEU A O 1
ATOM 677 N N . LEU A 1 84 ? 0.168 0.666 -6.191 1.00 97.44 84 LEU A N 1
ATOM 678 C CA . LEU A 1 84 ? 0.502 0.478 -4.785 1.00 97.44 84 LEU A CA 1
ATOM 679 C C . LEU A 1 84 ? -0.545 -0.446 -4.169 1.00 97.44 84 LEU A C 1
ATOM 681 O O . LEU A 1 84 ? -1.722 -0.097 -4.116 1.00 97.44 84 LEU A O 1
ATOM 685 N N . ILE A 1 85 ? -0.118 -1.616 -3.698 1.00 98.06 85 ILE A N 1
ATOM 686 C CA . ILE A 1 85 ? -1.023 -2.636 -3.159 1.00 98.06 85 ILE A CA 1
ATOM 687 C C . ILE A 1 85 ? -0.817 -2.749 -1.655 1.00 98.06 85 ILE A C 1
ATOM 689 O O . ILE A 1 85 ? 0.292 -3.021 -1.178 1.00 98.06 85 ILE A O 1
ATOM 693 N N . LYS A 1 86 ? -1.902 -2.570 -0.899 1.00 98.00 86 LYS A N 1
ATOM 694 C CA . LYS A 1 86 ? -1.882 -2.542 0.564 1.00 98.00 86 LYS A CA 1
ATOM 695 C C . LYS A 1 86 ? -2.919 -3.476 1.170 1.00 98.00 86 LYS A C 1
ATOM 697 O O . LYS A 1 86 ? -4.007 -3.632 0.625 1.00 98.00 86 LYS A O 1
ATOM 702 N N . ILE A 1 87 ? -2.605 -3.992 2.353 1.00 97.81 87 ILE A N 1
ATOM 703 C CA . ILE A 1 87 ? -3.593 -4.490 3.314 1.00 97.81 87 ILE A CA 1
ATOM 704 C C . ILE A 1 87 ? -3.733 -3.430 4.405 1.00 97.81 87 ILE A C 1
ATOM 706 O O . ILE A 1 87 ? -2.729 -2.906 4.890 1.00 97.81 87 ILE A O 1
ATOM 710 N N . ILE A 1 88 ? -4.970 -3.096 4.766 1.00 97.94 88 ILE A N 1
ATOM 711 C CA . ILE A 1 88 ? -5.276 -2.037 5.730 1.00 97.94 88 ILE A CA 1
ATOM 712 C C . ILE A 1 88 ? -5.960 -2.643 6.954 1.00 97.94 88 ILE A C 1
ATOM 714 O O . ILE A 1 88 ? -6.981 -3.316 6.826 1.00 97.94 88 ILE A O 1
ATOM 718 N N . ASP A 1 89 ? -5.409 -2.368 8.135 1.00 97.25 89 ASP A N 1
ATOM 719 C CA . ASP A 1 89 ? -6.005 -2.697 9.430 1.00 97.25 89 ASP A CA 1
ATOM 720 C C . ASP A 1 89 ? -6.616 -1.436 10.063 1.00 97.25 89 ASP A C 1
ATOM 722 O O . ASP A 1 89 ? -5.962 -0.697 10.800 1.00 97.25 89 ASP A O 1
ATOM 726 N N . ALA A 1 90 ? -7.876 -1.160 9.722 1.00 96.69 90 ALA A N 1
ATOM 727 C CA . ALA A 1 90 ? -8.609 0.018 10.181 1.00 96.69 90 ALA A CA 1
ATOM 728 C C . ALA A 1 90 ? -9.304 -0.243 11.534 1.00 96.69 90 ALA A C 1
ATOM 730 O O . ALA A 1 90 ? -10.489 -0.584 11.572 1.00 96.69 90 ALA A O 1
ATOM 731 N N . GLN A 1 91 ? -8.577 -0.101 12.652 1.00 95.69 91 GLN A N 1
ATOM 732 C CA . GLN A 1 91 ? -9.138 -0.282 14.005 1.00 95.69 91 GLN A CA 1
ATOM 733 C C . GLN A 1 91 ? -9.749 0.989 14.610 1.00 95.69 91 GLN A C 1
ATOM 735 O O . GLN A 1 91 ? -10.516 0.888 15.567 1.00 95.69 91 GLN A O 1
ATOM 740 N N . ASP A 1 92 ? -9.455 2.161 14.051 1.00 95.81 92 ASP A N 1
ATOM 741 C CA . ASP A 1 92 ? -10.101 3.430 14.397 1.00 95.81 92 ASP A CA 1
ATOM 742 C C . ASP A 1 92 ? -10.450 4.221 13.123 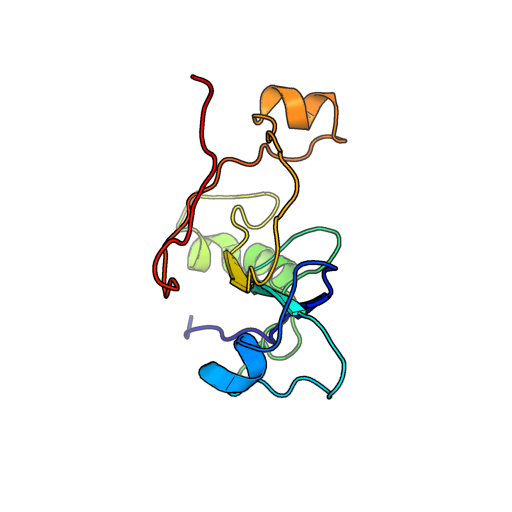1.00 95.81 92 ASP A C 1
ATOM 744 O O . ASP A 1 92 ? -10.164 3.797 12.001 1.00 95.81 92 ASP A O 1
ATOM 748 N N . LYS A 1 93 ? -11.091 5.379 13.280 1.00 95.62 93 LYS A N 1
ATOM 749 C CA . LYS A 1 93 ? -11.457 6.276 12.186 1.00 95.62 93 LYS A CA 1
ATOM 750 C C . LYS A 1 93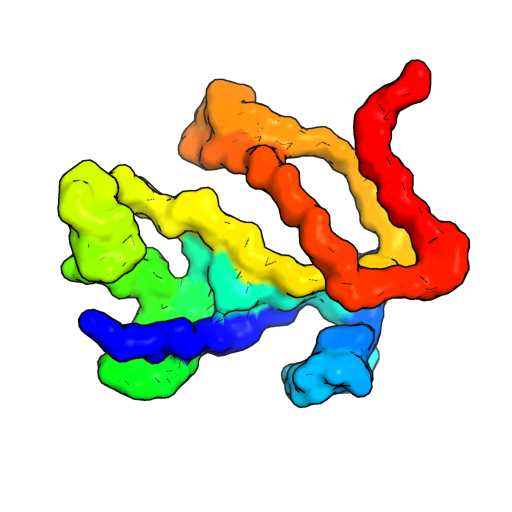 ? -10.209 6.800 11.481 1.00 95.62 93 LYS A C 1
ATOM 752 O O . LYS A 1 93 ? -9.377 7.487 12.074 1.00 95.62 93 LYS A O 1
ATOM 757 N N . LEU A 1 94 ? -10.133 6.533 10.182 1.00 97.06 94 LEU A N 1
ATOM 758 C CA . LEU A 1 94 ? -9.205 7.212 9.287 1.00 97.06 94 LEU A CA 1
ATOM 759 C C . LEU A 1 94 ? -9.663 8.660 9.052 1.00 97.06 94 LEU A C 1
ATOM 761 O O . LEU A 1 94 ? -10.825 9.015 9.271 1.00 97.06 94 LEU A O 1
ATOM 765 N N . SER A 1 95 ? -8.740 9.495 8.581 1.00 96.81 95 SER A N 1
ATOM 766 C CA . SER A 1 95 ? -9.043 10.858 8.145 1.00 96.81 95 SER A CA 1
ATOM 767 C C . SER A 1 95 ? -10.067 10.871 7.008 1.00 96.81 95 SER A C 1
ATOM 769 O O . SER A 1 95 ? -10.008 10.043 6.099 1.00 96.81 95 SER A O 1
ATOM 771 N N . VAL A 1 96 ? -10.951 11.872 7.009 1.00 96.12 96 VAL A N 1
ATOM 772 C CA . VAL A 1 96 ? -11.717 12.228 5.808 1.00 96.12 96 VAL A CA 1
ATOM 773 C C . VAL A 1 96 ? -10.730 12.789 4.786 1.00 96.12 96 VAL A C 1
ATOM 775 O O . VAL A 1 96 ? -9.978 13.707 5.105 1.00 96.12 96 VAL A O 1
ATOM 778 N N . GLN A 1 97 ? -10.699 12.211 3.587 1.00 96.25 97 GLN A N 1
ATOM 779 C CA . GLN A 1 97 ? -9.684 12.507 2.576 1.00 96.25 97 GLN A CA 1
ATOM 780 C C . GLN A 1 97 ? -10.279 12.539 1.168 1.00 96.25 97 GLN A C 1
ATOM 782 O O . GLN A 1 97 ? -11.271 11.869 0.887 1.00 96.25 97 GLN A O 1
ATOM 787 N N . VAL A 1 98 ? -9.632 13.306 0.293 1.00 97.25 98 VAL A N 1
ATOM 788 C CA . VAL A 1 98 ? -9.827 13.292 -1.158 1.00 97.25 98 VAL A CA 1
ATOM 789 C C . VAL A 1 98 ? -8.452 13.167 -1.806 1.00 97.25 98 VAL A C 1
ATOM 791 O O . VAL A 1 98 ? -7.474 13.722 -1.304 1.00 97.25 98 VAL A O 1
ATOM 794 N N . HIS A 1 99 ? -8.366 12.398 -2.884 1.00 97.31 99 HIS A N 1
ATOM 795 C CA . HIS A 1 99 ? -7.132 12.209 -3.634 1.00 97.31 99 HIS A CA 1
ATOM 796 C C . HIS A 1 99 ? -7.185 12.974 -4.960 1.00 97.31 99 HIS A C 1
ATOM 798 O O . HIS A 1 99 ? -8.261 13.046 -5.556 1.00 97.31 99 HIS A O 1
ATOM 804 N N . PRO A 1 100 ? -6.059 13.558 -5.408 1.00 97.81 100 PRO A N 1
ATOM 805 C CA . PRO A 1 100 ? -5.999 14.258 -6.683 1.00 97.81 100 PRO A CA 1
ATOM 806 C C . PRO A 1 100 ? -6.082 13.280 -7.862 1.00 97.81 100 PRO A C 1
ATOM 808 O O . PRO A 1 100 ? -5.699 12.109 -7.747 1.00 97.81 100 PRO A O 1
ATOM 811 N N . ASP A 1 101 ? -6.548 13.790 -8.999 1.00 98.19 101 ASP A N 1
ATOM 812 C CA . ASP A 1 101 ? -6.328 13.166 -10.303 1.00 98.19 101 ASP A CA 1
ATOM 813 C C . ASP A 1 101 ? -4.887 13.406 -10.794 1.00 98.19 101 ASP A C 1
ATOM 815 O O . ASP A 1 101 ? -4.078 14.050 -10.118 1.00 98.19 101 ASP A O 1
ATOM 819 N N . ASP A 1 102 ? -4.550 12.851 -11.961 1.00 96.44 102 ASP A N 1
ATOM 820 C CA . ASP A 1 102 ? -3.202 12.957 -12.525 1.00 96.44 102 ASP A CA 1
ATOM 821 C C . ASP A 1 102 ? -2.816 14.402 -12.871 1.00 96.44 102 ASP A C 1
ATOM 823 O O . ASP A 1 102 ? -1.675 14.796 -12.641 1.00 96.44 102 ASP A O 1
ATOM 827 N N . GLU A 1 103 ? -3.745 15.212 -13.392 1.00 98.00 103 GLU A N 1
ATOM 828 C CA . GLU A 1 103 ? -3.455 16.598 -13.782 1.00 98.00 103 GLU A CA 1
ATOM 829 C C . GLU A 1 103 ? -3.112 17.452 -12.554 1.00 98.00 103 GLU A C 1
ATOM 831 O O . GLU A 1 103 ? -2.106 18.172 -12.540 1.00 98.00 103 GLU A O 1
ATOM 836 N N . TYR A 1 104 ? -3.918 17.341 -11.497 1.00 98.19 104 TYR A N 1
ATOM 837 C CA . TYR A 1 104 ? -3.707 18.085 -10.266 1.00 98.19 104 TYR A CA 1
ATOM 838 C C . TYR A 1 104 ? -2.440 17.617 -9.543 1.00 98.19 104 TYR A C 1
ATOM 840 O O . TYR A 1 104 ? -1.630 18.451 -9.128 1.00 98.19 104 TYR A O 1
ATOM 848 N N . ALA A 1 105 ? -2.231 16.302 -9.421 1.00 96.88 105 ALA A N 1
ATOM 849 C CA . ALA A 1 105 ? -1.038 15.747 -8.786 1.00 96.88 105 ALA A CA 1
ATOM 850 C C . ALA A 1 105 ? 0.238 16.152 -9.534 1.00 96.88 105 ALA A C 1
ATOM 852 O O . ALA A 1 105 ? 1.206 16.602 -8.920 1.00 96.88 105 ALA A O 1
ATOM 853 N N . PHE A 1 106 ? 0.225 16.109 -10.867 1.00 95.31 106 PHE A N 1
ATOM 854 C CA . PHE A 1 106 ? 1.387 16.506 -11.650 1.00 95.31 106 PHE A CA 1
ATOM 855 C C . PHE A 1 106 ? 1.763 17.973 -11.39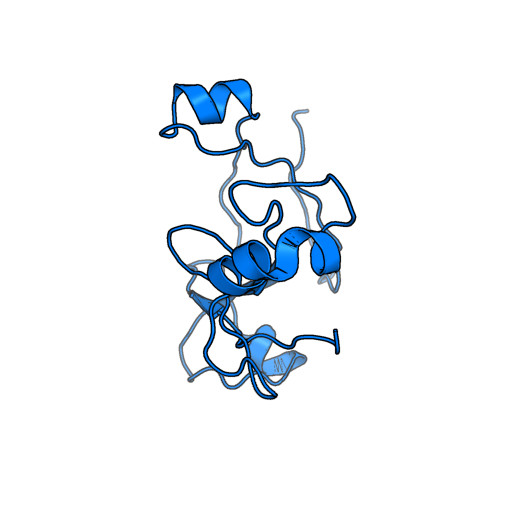5 1.00 95.31 106 PHE A C 1
ATOM 857 O O . PHE A 1 106 ? 2.934 18.301 -11.189 1.00 95.31 106 PHE A O 1
ATOM 864 N N . LYS A 1 107 ? 0.758 18.855 -11.362 1.00 97.88 107 LYS A N 1
ATOM 865 C CA . LYS A 1 107 ? 0.946 20.298 -11.191 1.00 97.88 107 LYS A CA 1
ATOM 866 C C . LYS A 1 107 ? 1.354 20.701 -9.773 1.00 97.88 107 LYS A C 1
ATOM 868 O O . LYS A 1 107 ? 2.159 21.621 -9.628 1.00 97.88 107 LYS A O 1
ATOM 873 N N . TYR A 1 108 ? 0.792 20.063 -8.748 1.00 97.75 108 TYR A N 1
ATOM 874 C CA . TYR A 1 108 ? 0.918 20.518 -7.357 1.00 97.75 108 TYR A CA 1
ATOM 875 C C . TYR A 1 108 ? 1.725 19.577 -6.450 1.00 97.75 108 TYR A C 1
ATOM 877 O O . TYR A 1 108 ? 2.228 20.026 -5.425 1.00 97.75 108 TYR A O 1
ATOM 885 N N . GLU A 1 109 ? 1.943 18.322 -6.848 1.00 94.31 109 GLU A N 1
ATOM 886 C CA . GLU A 1 109 ? 2.626 17.285 -6.057 1.00 94.31 109 GLU A CA 1
ATOM 887 C C . GLU A 1 109 ? 3.969 16.860 -6.686 1.00 94.31 109 GLU A C 1
ATOM 889 O O . GLU A 1 109 ? 4.370 15.700 -6.639 1.00 94.31 109 GLU A O 1
ATOM 894 N N . ASN A 1 110 ? 4.715 17.805 -7.272 1.00 91.25 110 ASN A N 1
ATOM 895 C CA . ASN A 1 110 ? 6.046 17.572 -7.863 1.00 91.25 110 ASN A CA 1
ATOM 896 C C . ASN A 1 110 ? 6.062 16.485 -8.957 1.00 91.25 110 ASN A C 1
ATOM 898 O O . ASN A 1 110 ? 6.927 15.594 -8.958 1.00 91.25 110 ASN A O 1
ATOM 902 N N . GLY A 1 111 ? 5.100 16.560 -9.880 1.00 90.44 111 GLY A N 1
ATOM 903 C CA . GLY A 1 111 ? 5.011 15.644 -11.013 1.00 90.44 111 GLY A CA 1
ATOM 904 C C . GLY A 1 111 ? 4.602 14.218 -10.638 1.00 90.44 111 GLY A C 1
ATOM 905 O O . GLY A 1 111 ? 4.908 13.301 -11.398 1.00 90.44 111 GLY A O 1
ATOM 906 N N . ASP A 1 112 ? 4.007 13.993 -9.460 1.00 91.69 112 ASP A N 1
ATOM 907 C CA . ASP A 1 112 ? 3.525 12.662 -9.074 1.00 91.69 112 ASP A CA 1
ATOM 908 C C . ASP A 1 112 ? 2.202 12.312 -9.773 1.00 91.69 112 ASP A C 1
ATOM 910 O O . ASP A 1 112 ? 1.530 13.166 -10.353 1.00 91.69 112 ASP A O 1
ATOM 914 N N . SER A 1 113 ? 1.851 11.029 -9.734 1.00 93.12 113 SER A N 1
ATOM 915 C CA . SER A 1 113 ? 0.584 10.526 -10.266 1.00 93.12 113 SER A CA 1
ATOM 916 C C . SER A 1 113 ? -0.579 10.838 -9.329 1.00 93.12 113 SER A C 1
ATOM 918 O O . SER A 1 113 ? -0.415 10.931 -8.108 1.00 93.12 113 SER A O 1
ATOM 920 N N . GLY A 1 114 ? -1.774 10.926 -9.902 1.00 96.38 114 GLY A N 1
ATOM 921 C CA . GLY A 1 114 ? -3.018 10.914 -9.159 1.00 96.38 114 GLY A CA 1
ATOM 922 C C . GLY A 1 114 ? -3.196 9.603 -8.399 1.00 96.38 114 GLY A C 1
ATOM 923 O O . GLY A 1 114 ? -2.477 8.617 -8.591 1.00 96.38 114 GLY A O 1
ATOM 924 N N . LYS A 1 115 ? -4.180 9.579 -7.501 1.00 97.19 115 LYS A N 1
ATOM 925 C CA . LYS A 1 115 ? -4.438 8.412 -6.649 1.00 97.19 115 LYS A CA 1
ATOM 926 C C . LYS A 1 115 ? -5.898 7.991 -6.728 1.00 97.19 115 LYS A C 1
ATOM 928 O O . LYS A 1 115 ? -6.665 8.122 -5.777 1.00 97.19 115 LYS A O 1
ATOM 933 N N . THR A 1 116 ? -6.250 7.439 -7.886 1.00 97.62 116 THR A N 1
ATOM 934 C CA . THR A 1 116 ? -7.453 6.612 -8.018 1.00 97.62 116 THR A CA 1
ATOM 935 C C . THR A 1 116 ? -7.232 5.305 -7.265 1.00 97.62 116 THR A C 1
ATOM 937 O O . THR A 1 116 ? -6.176 4.684 -7.382 1.00 97.62 116 THR A O 1
ATOM 940 N N . GLU A 1 117 ? -8.217 4.877 -6.481 1.00 97.81 117 GLU A N 1
ATOM 941 C CA . GLU A 1 117 ? -8.101 3.671 -5.667 1.00 97.81 117 GLU A CA 1
ATOM 942 C C . GLU A 1 117 ? -9.382 2.843 -5.654 1.00 97.81 117 GLU A C 1
ATOM 944 O O . GLU A 1 117 ? -10.457 3.293 -6.047 1.00 97.81 117 GLU A O 1
ATOM 949 N N . MET A 1 118 ? -9.243 1.603 -5.194 1.00 97.38 118 MET A N 1
ATOM 950 C CA . MET A 1 118 ? -10.352 0.700 -4.932 1.00 97.38 118 MET A CA 1
ATOM 951 C C . MET A 1 118 ? -10.109 -0.046 -3.622 1.00 97.38 118 MET A C 1
ATOM 953 O O . MET A 1 118 ? -8.962 -0.262 -3.219 1.00 97.38 118 MET A O 1
ATOM 957 N N . TRP A 1 119 ? -11.187 -0.482 -2.977 1.00 97.94 119 TRP A N 1
ATOM 958 C CA . TRP A 1 119 ? -11.108 -1.274 -1.755 1.00 97.94 119 TRP A CA 1
ATOM 959 C C . TRP A 1 119 ? -11.803 -2.613 -1.943 1.00 97.94 119 TRP A C 1
ATOM 961 O O . TRP A 1 119 ? -12.936 -2.682 -2.418 1.00 97.94 119 TRP A O 1
ATOM 971 N N . TYR A 1 120 ? -11.121 -3.676 -1.531 1.00 98.00 120 TYR A N 1
ATOM 972 C CA . TYR A 1 120 ? -11.714 -4.992 -1.363 1.00 98.00 120 TYR A CA 1
ATOM 973 C C . TYR A 1 120 ? -11.822 -5.283 0.133 1.00 98.00 120 TYR A C 1
ATOM 975 O O . TYR A 1 120 ? -10.814 -5.292 0.843 1.00 98.00 120 TYR A O 1
ATOM 983 N N . ILE A 1 121 ? -13.046 -5.481 0.624 1.00 97.69 121 ILE A N 1
ATOM 984 C CA . ILE A 1 121 ? -13.296 -5.704 2.049 1.00 97.69 121 ILE A CA 1
ATOM 985 C C . ILE A 1 121 ? -13.073 -7.183 2.366 1.00 97.69 121 ILE A C 1
ATOM 987 O O . ILE A 1 121 ? -13.908 -8.023 2.044 1.00 97.69 121 ILE A O 1
ATOM 991 N N . ILE A 1 122 ? -11.928 -7.486 2.986 1.00 96.62 122 ILE A N 1
ATOM 992 C CA . ILE A 1 122 ? -11.540 -8.852 3.379 1.00 96.62 122 ILE A CA 1
ATOM 993 C C . ILE A 1 122 ? -12.356 -9.328 4.589 1.00 96.62 122 ILE A C 1
ATOM 995 O O . ILE A 1 122 ? -12.801 -10.470 4.627 1.00 96.62 122 ILE A O 1
ATOM 999 N N . ASP A 1 123 ? -12.532 -8.454 5.580 1.00 95.56 123 ASP A N 1
ATOM 1000 C CA . ASP A 1 123 ? -13.261 -8.721 6.820 1.00 95.56 123 ASP A CA 1
ATOM 1001 C C . ASP A 1 123 ? -13.815 -7.405 7.389 1.00 95.56 123 ASP A C 1
ATOM 1003 O O . ASP A 1 123 ? -13.214 -6.342 7.210 1.00 95.56 123 ASP A O 1
ATOM 1007 N N . ALA A 1 124 ? -14.957 -7.467 8.075 1.00 96.56 124 ALA A N 1
ATOM 1008 C CA . ALA A 1 124 ? -15.610 -6.313 8.683 1.00 96.56 124 ALA A CA 1
ATOM 1009 C C . ALA A 1 124 ? -16.440 -6.714 9.914 1.00 96.56 124 ALA A C 1
ATOM 1011 O O . ALA A 1 124 ? -17.260 -7.629 9.868 1.00 96.56 124 ALA A O 1
ATOM 1012 N N . LYS A 1 125 ? -16.275 -5.975 11.021 1.00 95.38 125 LYS A N 1
ATOM 1013 C CA . LYS A 1 125 ? -17.100 -6.151 12.230 1.00 95.38 125 LYS A CA 1
ATOM 1014 C C . LYS A 1 125 ? -18.557 -5.726 11.954 1.00 95.38 125 LYS A C 1
ATOM 1016 O O . LYS A 1 125 ? -18.773 -4.805 11.159 1.00 95.38 125 LYS A O 1
ATOM 1021 N N . PRO A 1 126 ? -19.559 -6.307 12.643 1.00 97.50 126 PRO A N 1
ATOM 1022 C CA . PRO A 1 126 ? -20.937 -5.826 12.566 1.00 97.50 126 PRO A CA 1
ATOM 1023 C C . PRO A 1 126 ? -21.028 -4.315 12.820 1.00 97.50 126 PRO A C 1
ATOM 1025 O O . PRO A 1 126 ? -20.467 -3.803 13.788 1.00 97.50 126 PRO A O 1
ATOM 1028 N N . GLY A 1 127 ? -21.719 -3.596 11.932 1.00 96.81 127 GLY A N 1
ATOM 1029 C CA . GLY A 1 127 ? -21.863 -2.139 12.014 1.00 96.81 127 GLY A CA 1
ATOM 1030 C C . GLY A 1 127 ? -20.668 -1.325 11.501 1.00 96.81 127 GLY A C 1
ATOM 1031 O O . GLY A 1 127 ? -20.683 -0.103 11.665 1.00 96.81 127 GLY A O 1
ATOM 1032 N N . ALA A 1 128 ? -19.662 -1.955 10.879 1.00 97.00 128 ALA A N 1
ATOM 1033 C CA . ALA A 1 128 ? -18.590 -1.251 10.174 1.00 97.00 128 ALA A CA 1
ATOM 1034 C C . ALA A 1 128 ? -19.146 -0.315 9.087 1.00 97.00 128 ALA A C 1
ATOM 1036 O O . ALA A 1 128 ? -20.193 -0.574 8.489 1.00 97.00 128 ALA A O 1
ATOM 1037 N N . LYS A 1 129 ? -18.447 0.799 8.844 1.00 95.69 129 LYS A N 1
ATOM 1038 C CA . LYS A 1 129 ? -18.888 1.851 7.920 1.00 95.69 129 LYS A CA 1
ATOM 1039 C C . LYS A 1 129 ? -17.738 2.337 7.053 1.00 95.69 129 LYS A C 1
ATOM 1041 O O . LYS A 1 129 ? -16.603 2.414 7.513 1.00 95.69 129 LYS A O 1
ATOM 1046 N N . LEU A 1 130 ? -18.086 2.747 5.839 1.00 95.56 130 LEU A N 1
ATOM 1047 C CA . LEU A 1 130 ? -17.247 3.540 4.948 1.00 95.56 130 LEU A CA 1
ATOM 1048 C C . LEU A 1 130 ? -17.915 4.894 4.714 1.00 95.56 130 LEU A C 1
ATOM 1050 O O . LEU A 1 130 ? -19.143 4.997 4.702 1.00 95.56 130 LEU A O 1
ATOM 1054 N N . VAL A 1 131 ? -17.097 5.926 4.529 1.00 95.19 131 VAL A N 1
ATOM 1055 C CA . VAL A 1 131 ? -17.548 7.252 4.100 1.00 95.19 131 VAL A CA 1
ATOM 1056 C C . VAL A 1 131 ? -17.055 7.445 2.673 1.00 95.19 131 VAL A C 1
ATOM 1058 O O . VAL A 1 131 ? -15.851 7.447 2.438 1.00 95.19 131 VAL A O 1
ATOM 1061 N N . CYS A 1 132 ? -17.982 7.563 1.724 1.00 95.19 132 CYS A N 1
ATOM 1062 C CA . CYS A 1 132 ? -17.679 7.739 0.309 1.00 95.19 132 CYS A CA 1
ATOM 1063 C C . CYS A 1 132 ? -18.727 8.659 -0.324 1.00 95.19 132 CYS A C 1
ATOM 1065 O O . CYS A 1 132 ? -19.925 8.407 -0.191 1.00 95.19 132 CYS A O 1
ATOM 1067 N N . GLY A 1 133 ? -18.263 9.713 -0.995 1.00 93.88 133 GLY A N 1
ATOM 1068 C CA . GLY A 1 133 ? -19.125 10.724 -1.600 1.00 93.88 133 GLY A CA 1
ATOM 1069 C C . GLY A 1 133 ? -19.729 11.716 -0.602 1.00 93.88 133 GLY A C 1
ATOM 1070 O O . GLY A 1 133 ? -19.557 11.620 0.616 1.00 93.88 133 GLY A O 1
ATOM 1071 N N . LEU A 1 134 ? -20.422 12.705 -1.162 1.00 92.62 134 LEU A N 1
ATOM 1072 C CA . LEU A 1 134 ? -21.232 13.675 -0.427 1.00 92.62 134 LEU A CA 1
ATOM 1073 C C . LEU A 1 134 ? -22.693 13.195 -0.373 1.00 92.62 134 LEU A C 1
ATOM 1075 O O . LEU A 1 134 ? -23.067 12.261 -1.084 1.00 92.62 134 LEU A O 1
ATOM 1079 N N . LYS A 1 135 ? -23.498 13.819 0.488 1.00 80.00 135 LYS A N 1
ATOM 1080 C CA . LYS A 1 135 ? -24.947 13.592 0.577 1.00 80.00 135 LYS A CA 1
ATOM 1081 C C . LYS A 1 135 ? -25.715 14.686 -0.139 1.00 80.00 135 LYS A C 1
ATOM 1083 O O . LYS A 1 135 ? -25.261 15.846 -0.039 1.00 80.00 135 LYS A O 1
#